Protein AF-A0A5K1DGY2-F1 (afdb_monomer)

InterPro domains:
  IPR013591 Brevis radix (BRX) domain [PF08381] (10-40)
  IPR013591 Brevis radix (BRX) domain [PS51514] (11-40)

Secondary structure (DSSP, 8-state):
----TTSSEEEEEEEEEETTEEEEEEEETTS-EEEEEEE-

Organism: NCBI:txid210225

Mean predicted aligned error: 5.75 Å

Radius of gyration: 12.36 Å; Cα contacts (8 Å, |Δi|>4): 65; chains: 1; bounding box: 16×22×40 Å

Sequence (40 aa):
STPRKNDEVEAQWIEQFESGVYVTLLRLRDGTKVLKKVKF

pLDDT: mean 88.22, std 15.46, range [45.75, 98.06]

Structure (mmCIF, N/CA/C/O backbone):
data_AF-A0A5K1DGY2-F1
#
_entry.id   AF-A0A5K1DGY2-F1
#
loop_
_atom_site.group_PDB
_atom_site.id
_atom_site.type_symbol
_atom_site.label_atom_id
_atom_site.label_alt_id
_atom_site.label_comp_id
_atom_site.label_asym_id
_atom_site.label_entity_id
_atom_site.label_seq_id
_atom_site.pdbx_PDB_ins_code
_atom_site.Cartn_x
_atom_site.Cartn_y
_atom_site.Cartn_z
_atom_site.occupancy
_atom_site.B_iso_or_equiv
_atom_site.auth_seq_id
_atom_site.auth_comp_id
_atom_site.auth_asym_id
_atom_site.auth_atom_id
_atom_site.pdbx_PDB_model_num
ATOM 1 N N . SER A 1 1 ? -0.017 -14.217 -25.346 1.00 45.75 1 SER A N 1
ATOM 2 C CA . SER A 1 1 ? 0.785 -14.430 -24.129 1.00 45.75 1 SER A CA 1
ATOM 3 C C . SER A 1 1 ? 0.280 -13.525 -23.030 1.00 45.75 1 SER A C 1
ATOM 5 O O . SER A 1 1 ? 0.416 -12.317 -23.136 1.00 45.75 1 SER A O 1
ATOM 7 N N . THR A 1 2 ? -0.392 -14.090 -22.035 1.00 49.25 2 THR A N 1
ATOM 8 C CA . THR A 1 2 ? -0.910 -13.372 -20.864 1.00 49.25 2 THR A CA 1
ATOM 9 C C . THR A 1 2 ? 0.269 -12.819 -20.055 1.00 49.25 2 THR A C 1
ATOM 11 O O . THR A 1 2 ? 1.134 -13.613 -19.674 1.00 49.25 2 THR A O 1
ATOM 14 N N . PRO A 1 3 ? 0.367 -11.501 -19.796 1.00 56.31 3 PRO A N 1
ATOM 15 C CA . PRO A 1 3 ? 1.415 -10.994 -18.927 1.00 56.31 3 PRO A CA 1
ATOM 16 C C . PRO A 1 3 ? 1.169 -11.535 -17.516 1.00 56.31 3 PRO A C 1
ATOM 18 O O . PRO A 1 3 ? 0.068 -11.453 -16.965 1.00 56.31 3 PRO A O 1
ATOM 21 N N . ARG A 1 4 ? 2.199 -12.174 -16.962 1.00 57.44 4 ARG A N 1
ATOM 22 C CA . ARG A 1 4 ? 2.210 -12.693 -15.598 1.00 57.44 4 ARG A CA 1
ATOM 23 C C . ARG A 1 4 ? 2.108 -11.498 -14.646 1.00 57.44 4 ARG A C 1
ATOM 25 O O . ARG A 1 4 ? 3.090 -10.798 -14.444 1.00 57.44 4 ARG A O 1
ATOM 32 N N . LYS A 1 5 ? 0.938 -11.304 -14.026 1.00 58.31 5 LYS A N 1
ATOM 33 C CA . LYS A 1 5 ? 0.651 -10.265 -13.008 1.00 58.31 5 LYS A CA 1
ATOM 34 C C . LYS A 1 5 ? 1.623 -10.222 -11.813 1.00 58.31 5 LYS A C 1
ATOM 36 O O . LYS A 1 5 ? 1.539 -9.312 -11.000 1.00 58.31 5 LYS A O 1
ATOM 41 N N . ASN A 1 6 ? 2.525 -11.194 -11.67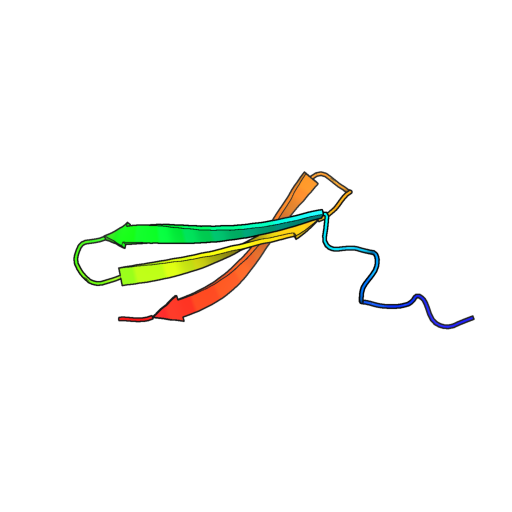8 1.00 57.03 6 ASN A N 1
ATOM 42 C CA . ASN A 1 6 ? 3.469 -11.264 -10.564 1.00 57.03 6 ASN A CA 1
ATOM 43 C C . ASN A 1 6 ? 4.822 -10.593 -10.840 1.00 57.03 6 ASN A C 1
ATOM 45 O O . ASN A 1 6 ? 5.560 -10.371 -9.887 1.00 57.03 6 ASN A O 1
ATOM 49 N N . ASP A 1 7 ? 5.147 -10.242 -12.088 1.00 64.25 7 ASP A N 1
ATOM 50 C CA . ASP A 1 7 ? 6.436 -9.611 -12.415 1.00 64.25 7 ASP A CA 1
ATOM 51 C C . ASP A 1 7 ? 6.415 -8.073 -12.314 1.00 64.25 7 ASP A C 1
ATOM 53 O O . ASP A 1 7 ? 7.444 -7.431 -12.507 1.00 64.25 7 ASP A O 1
ATOM 57 N N . GLU A 1 8 ? 5.268 -7.464 -12.001 1.00 85.25 8 GLU A N 1
ATOM 58 C CA . GLU A 1 8 ? 5.131 -6.002 -11.916 1.00 85.25 8 GLU A CA 1
ATOM 59 C C . GLU A 1 8 ? 5.578 -5.443 -10.562 1.00 85.25 8 GLU A C 1
ATOM 61 O O . GLU A 1 8 ? 6.031 -4.302 -10.490 1.00 85.25 8 GLU A O 1
ATOM 66 N N . VAL A 1 9 ? 5.482 -6.238 -9.491 1.00 90.69 9 VAL A N 1
ATOM 67 C CA . VAL A 1 9 ? 5.821 -5.806 -8.131 1.00 90.69 9 VAL A CA 1
ATOM 68 C C . VAL A 1 9 ? 7.331 -5.870 -7.922 1.00 90.69 9 VAL A C 1
ATOM 70 O O . VAL A 1 9 ? 7.959 -6.914 -8.076 1.00 90.69 9 VAL A O 1
ATOM 73 N N . GLU A 1 10 ? 7.907 -4.739 -7.535 1.00 93.81 10 GLU A N 1
ATOM 74 C CA . GLU A 1 10 ? 9.306 -4.604 -7.141 1.00 93.81 10 GLU A CA 1
ATOM 75 C C . GLU A 1 10 ? 9.488 -4.837 -5.635 1.00 93.81 10 GLU A C 1
ATOM 77 O O . GLU A 1 10 ? 10.374 -5.583 -5.227 1.00 93.81 10 GLU A O 1
ATOM 82 N N . ALA A 1 11 ? 8.642 -4.224 -4.801 1.00 94.62 11 ALA A N 1
ATOM 83 C CA . ALA A 1 11 ? 8.759 -4.303 -3.346 1.00 94.62 11 ALA A CA 1
ATOM 84 C C . ALA A 1 11 ? 7.402 -4.178 -2.640 1.00 94.62 11 ALA A C 1
ATOM 86 O O . ALA A 1 11 ? 6.456 -3.603 -3.178 1.00 94.62 11 ALA A O 1
ATOM 87 N N . GLN A 1 12 ? 7.322 -4.696 -1.410 1.00 96.00 12 GLN A N 1
ATOM 88 C CA . GLN A 1 12 ? 6.168 -4.569 -0.517 1.00 96.00 12 GLN A CA 1
ATOM 89 C C . GLN A 1 12 ? 6.636 -4.164 0.878 1.00 96.00 12 GLN A C 1
ATOM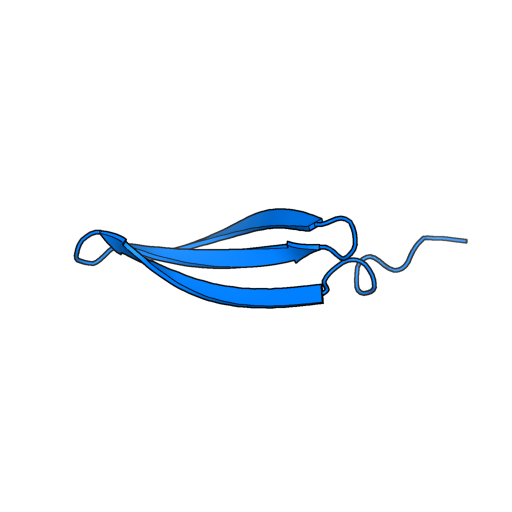 91 O O . GLN A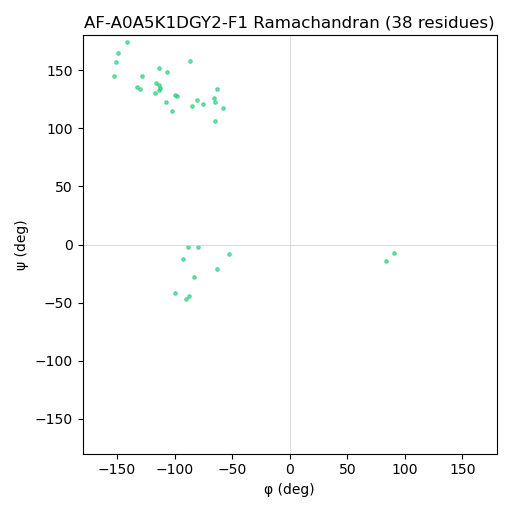 1 12 ? 7.564 -4.772 1.410 1.00 96.00 12 GLN A O 1
ATOM 96 N N . TRP A 1 13 ? 5.952 -3.209 1.503 1.00 97.06 13 TRP A N 1
ATOM 97 C CA . TRP A 1 13 ? 6.223 -2.828 2.889 1.00 97.06 13 TRP A CA 1
ATOM 98 C C . TRP A 1 13 ? 4.959 -2.343 3.611 1.00 97.06 13 TRP A C 1
ATOM 100 O O . TRP A 1 13 ? 3.920 -2.105 2.990 1.00 97.06 13 TRP A O 1
ATOM 110 N N . ILE A 1 14 ? 5.038 -2.271 4.941 1.00 97.25 14 ILE A N 1
ATOM 111 C CA . ILE A 1 14 ? 3.959 -1.819 5.827 1.00 97.25 14 ILE A CA 1
ATOM 112 C C . ILE A 1 14 ? 4.398 -0.510 6.478 1.00 97.25 14 ILE A C 1
ATOM 114 O O . ILE A 1 14 ? 5.508 -0.439 6.998 1.00 97.25 14 ILE A O 1
ATOM 118 N N . GLU A 1 15 ? 3.526 0.495 6.479 1.00 95.81 15 GLU A N 1
ATOM 119 C CA . GLU A 1 15 ? 3.766 1.790 7.129 1.00 95.81 15 GLU A CA 1
ATOM 120 C C . GLU A 1 15 ? 2.599 2.139 8.045 1.00 95.81 15 GLU A C 1
ATOM 122 O O . GLU A 1 15 ? 1.442 1.827 7.751 1.00 95.81 15 GLU A O 1
ATOM 127 N N . GLN A 1 16 ? 2.907 2.795 9.160 1.00 97.12 16 GLN A N 1
ATOM 128 C CA . GLN A 1 16 ? 1.896 3.388 10.019 1.00 97.12 16 GLN A CA 1
ATOM 129 C C . GLN A 1 16 ? 1.548 4.776 9.476 1.00 97.12 16 GLN A C 1
ATOM 131 O O . GLN A 1 16 ? 2.423 5.633 9.382 1.00 97.12 16 GLN A O 1
ATOM 136 N N . PHE A 1 17 ? 0.286 4.983 9.108 1.00 93.62 17 PHE A N 1
ATOM 137 C CA . PHE A 1 17 ? -0.197 6.279 8.621 1.00 93.62 17 PHE A CA 1
ATO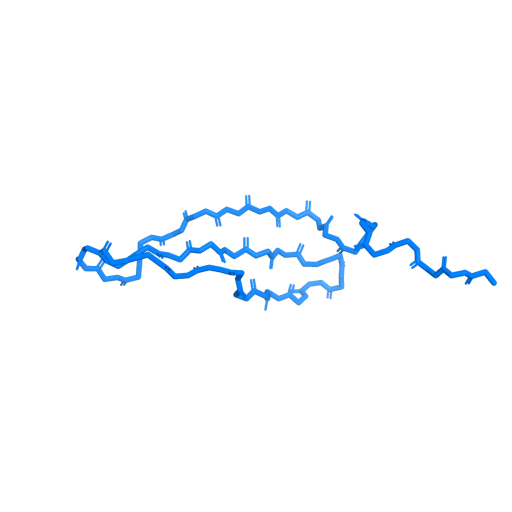M 138 C C . PHE A 1 17 ? -0.645 7.165 9.776 1.00 93.62 17 PHE A C 1
ATOM 140 O O . PHE A 1 17 ? -0.279 8.333 9.841 1.00 93.62 17 PHE A O 1
ATOM 147 N N . GLU A 1 18 ? -1.392 6.581 10.711 1.00 96.69 18 GLU A N 1
ATOM 148 C CA . GLU A 1 18 ? -1.850 7.238 11.931 1.00 96.69 18 GLU A CA 1
ATOM 149 C C . GLU A 1 18 ? -1.804 6.257 13.110 1.00 96.69 18 GLU A C 1
ATOM 151 O O . GLU A 1 18 ? -1.511 5.067 12.953 1.00 96.69 18 GLU A O 1
ATOM 156 N N . SER A 1 19 ? -2.075 6.739 14.325 1.00 96.56 19 SER A N 1
ATOM 157 C CA . SER A 1 19 ? -2.153 5.869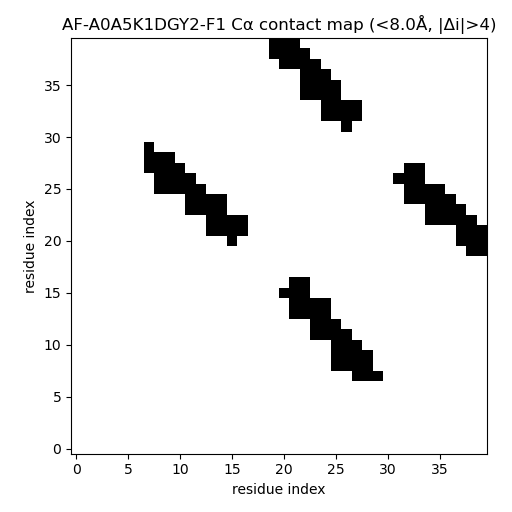 15.503 1.00 96.56 19 SER A CA 1
ATOM 158 C C . SER A 1 19 ? -3.217 4.784 15.298 1.00 96.56 19 SER A C 1
ATOM 160 O O . SER A 1 19 ? -4.388 5.093 15.108 1.00 96.56 19 SER A O 1
ATOM 162 N N . GLY A 1 20 ? -2.802 3.514 15.287 1.00 96.06 20 GLY A N 1
ATOM 163 C CA . GLY A 1 20 ? -3.680 2.369 15.011 1.00 96.06 20 GLY A CA 1
ATOM 164 C C . GLY A 1 20 ? -3.915 2.062 13.527 1.00 96.06 20 GLY A C 1
ATOM 165 O O . GLY A 1 20 ? -4.329 0.955 13.206 1.00 96.06 20 GLY A O 1
ATOM 166 N N . VAL A 1 21 ? -3.580 2.965 12.600 1.00 97.44 21 VAL A N 1
ATOM 167 C CA . VAL A 1 21 ? -3.825 2.754 11.165 1.00 97.44 21 VAL A CA 1
ATOM 168 C C . VAL A 1 21 ? -2.545 2.348 10.444 1.00 97.44 21 VAL A C 1
ATOM 170 O O . VAL A 1 21 ? -1.605 3.132 10.301 1.00 97.44 21 VAL A O 1
ATOM 173 N N . TYR A 1 22 ? -2.542 1.126 9.921 1.00 98.06 22 TYR A N 1
ATOM 174 C CA . TYR A 1 22 ? -1.444 0.550 9.151 1.00 98.06 22 TYR A CA 1
ATOM 175 C C . TYR A 1 22 ? -1.863 0.338 7.704 1.00 98.06 22 TYR A C 1
ATOM 177 O O . TYR A 1 22 ? -2.916 -0.242 7.426 1.00 98.06 22 TYR A O 1
ATOM 185 N N . VAL A 1 23 ? -1.002 0.724 6.768 1.00 97.56 23 VAL A N 1
ATOM 186 C CA . VAL A 1 23 ? -1.191 0.414 5.352 1.00 97.56 23 VAL A CA 1
ATOM 187 C C . VAL A 1 23 ? -0.120 -0.539 4.855 1.00 97.56 23 VAL A C 1
ATOM 189 O O . VAL A 1 23 ? 1.005 -0.558 5.342 1.00 97.56 23 VAL A O 1
ATOM 192 N N . THR A 1 24 ? -0.462 -1.320 3.840 1.00 97.50 24 THR A N 1
ATOM 193 C CA . THR A 1 24 ? 0.500 -2.075 3.039 1.00 97.50 24 THR A CA 1
ATOM 194 C C . THR A 1 24 ? 0.617 -1.420 1.674 1.00 97.50 24 THR A C 1
ATOM 196 O O . THR A 1 24 ? -0.386 -1.311 0.962 1.00 97.50 24 THR A O 1
ATOM 199 N N . LEU A 1 25 ? 1.833 -1.032 1.299 1.00 97.06 25 LEU A N 1
ATOM 200 C CA . LEU A 1 25 ? 2.149 -0.487 -0.015 1.00 97.06 25 LEU A CA 1
ATOM 201 C C . LEU A 1 25 ? 2.922 -1.503 -0.852 1.00 97.06 25 LEU A C 1
ATOM 203 O O . LEU A 1 25 ? 3.703 -2.307 -0.338 1.00 97.06 25 LEU A O 1
ATOM 207 N N . LEU A 1 26 ? 2.699 -1.434 -2.159 1.00 95.88 26 LEU A N 1
ATOM 208 C CA . LEU A 1 26 ? 3.515 -2.076 -3.177 1.00 95.88 26 LEU A CA 1
ATOM 209 C C . LEU A 1 26 ? 4.203 -1.000 -4.006 1.00 95.88 26 LEU A C 1
ATOM 211 O O . LEU A 1 26 ? 3.555 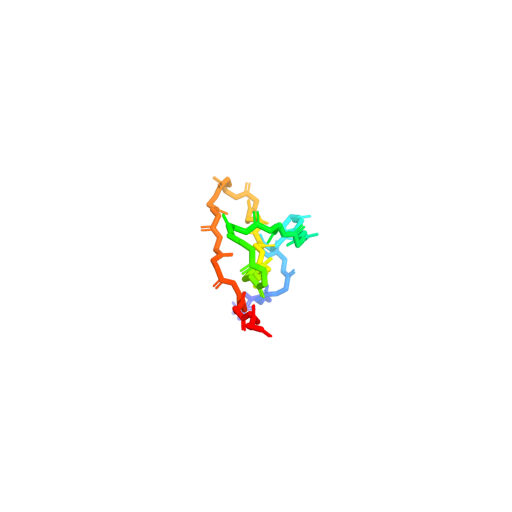-0.034 -4.403 1.00 95.88 26 LEU A O 1
ATOM 215 N N . ARG A 1 27 ? 5.480 -1.190 -4.321 1.00 95.25 27 ARG A N 1
ATOM 216 C CA . ARG A 1 27 ? 6.143 -0.483 -5.419 1.00 95.25 27 ARG A CA 1
ATOM 217 C C . ARG A 1 27 ? 6.152 -1.385 -6.627 1.00 95.25 27 ARG A C 1
ATOM 219 O O . ARG A 1 27 ? 6.584 -2.532 -6.529 1.00 95.25 27 ARG A O 1
ATOM 226 N N . LEU A 1 28 ? 5.672 -0.869 -7.740 1.00 94.62 28 LEU A N 1
ATOM 227 C CA . LEU A 1 28 ? 5.807 -1.499 -9.036 1.00 94.62 28 LEU A CA 1
ATOM 228 C C . LEU A 1 28 ? 7.142 -1.091 -9.670 1.00 94.62 28 LEU A C 1
ATOM 230 O O . LEU A 1 28 ? 7.724 -0.064 -9.314 1.00 94.62 28 LEU A O 1
ATOM 234 N N . ARG A 1 29 ? 7.632 -1.896 -10.614 1.00 92.06 29 ARG A N 1
ATOM 235 C CA . ARG A 1 29 ? 8.916 -1.664 -11.305 1.00 92.06 29 ARG A CA 1
ATOM 236 C C . ARG A 1 29 ? 8.951 -0.374 -12.132 1.00 92.06 29 ARG A C 1
ATOM 238 O O . ARG A 1 29 ? 10.027 0.131 -12.425 1.00 92.06 29 ARG A O 1
ATOM 245 N N . ASP A 1 30 ? 7.791 0.165 -12.500 1.00 91.12 30 ASP A N 1
ATOM 246 C CA . ASP A 1 30 ? 7.652 1.468 -13.165 1.00 91.12 30 ASP A CA 1
ATOM 247 C C . ASP A 1 30 ? 7.746 2.658 -12.183 1.00 91.12 30 ASP A C 1
ATOM 249 O O . ASP A 1 30 ? 7.691 3.815 -12.593 1.00 91.12 30 ASP A O 1
ATOM 253 N N . GLY A 1 31 ? 7.897 2.387 -10.882 1.00 90.81 31 GLY A N 1
ATOM 254 C CA . GLY A 1 31 ? 7.935 3.383 -9.817 1.00 90.81 31 GLY A CA 1
ATOM 255 C C . GLY A 1 31 ? 6.571 3.711 -9.207 1.00 90.81 31 GLY A C 1
ATOM 256 O O . GLY A 1 31 ? 6.532 4.394 -8.179 1.00 90.81 31 GLY A O 1
ATOM 257 N N . THR A 1 32 ? 5.470 3.199 -9.763 1.00 94.88 32 THR A N 1
ATOM 258 C CA . THR A 1 32 ? 4.118 3.391 -9.230 1.00 94.88 32 THR A CA 1
ATOM 259 C C . THR A 1 32 ? 4.001 2.770 -7.840 1.00 94.88 32 THR A C 1
ATOM 261 O O . THR A 1 32 ? 4.410 1.632 -7.607 1.00 94.88 32 THR A O 1
ATOM 264 N N . LYS A 1 33 ? 3.412 3.509 -6.895 1.00 93.81 33 LYS A N 1
ATOM 265 C CA . LYS A 1 33 ? 3.061 2.986 -5.569 1.00 93.81 33 LYS A CA 1
ATOM 266 C C . LYS A 1 33 ? 1.577 2.638 -5.527 1.00 93.81 33 LYS A C 1
ATOM 268 O O . LYS A 1 33 ? 0.739 3.474 -5.847 1.00 93.81 33 LYS A O 1
ATOM 273 N N . VAL A 1 34 ? 1.255 1.423 -5.097 1.00 94.75 34 VAL A N 1
ATOM 274 C CA . VAL A 1 34 ? -0.118 0.914 -5.002 1.00 94.75 34 VAL A CA 1
ATOM 275 C C . VAL A 1 34 ? -0.460 0.613 -3.549 1.00 94.75 34 VAL A C 1
ATOM 277 O O . VAL A 1 34 ? 0.276 -0.097 -2.860 1.00 94.75 34 VAL A O 1
ATOM 280 N N . LEU A 1 35 ? -1.605 1.116 -3.088 1.00 96.69 35 LEU A N 1
ATOM 281 C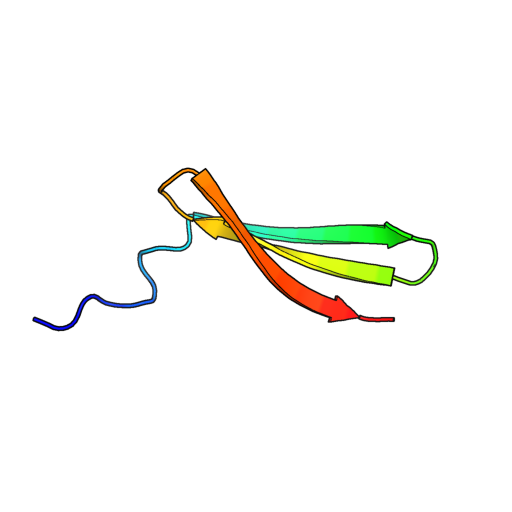 CA . LEU A 1 35 ? -2.183 0.735 -1.803 1.00 96.69 35 LEU A CA 1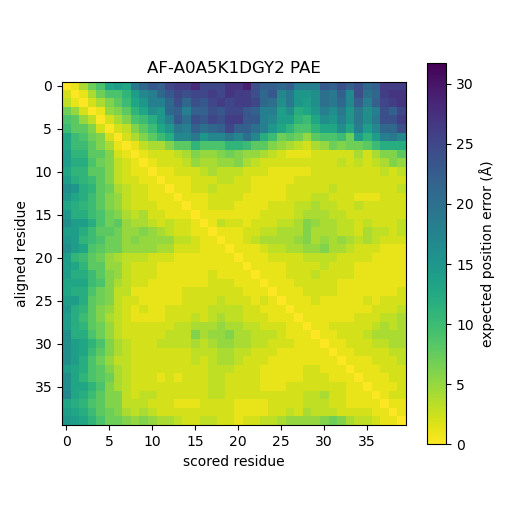
ATOM 282 C C . LEU A 1 35 ? -2.814 -0.657 -1.917 1.00 96.69 35 LEU A C 1
ATOM 284 O O . LEU A 1 35 ? -3.729 -0.869 -2.708 1.00 96.69 35 LEU A O 1
ATOM 288 N N . LYS A 1 36 ? -2.339 -1.603 -1.105 1.00 95.75 36 LYS A N 1
ATOM 289 C CA . LYS A 1 36 ? -2.811 -2.995 -1.122 1.00 95.75 36 LYS A CA 1
ATOM 290 C C . LYS A 1 36 ? -3.812 -3.299 -0.017 1.00 95.75 36 LYS A C 1
ATOM 292 O O . LYS A 1 36 ? -4.759 -4.050 -0.233 1.00 95.75 36 LYS A O 1
ATOM 297 N N . LYS A 1 37 ? -3.564 -2.790 1.190 1.00 97.19 37 LYS A N 1
ATOM 298 C CA . LYS A 1 37 ? -4.372 -3.103 2.372 1.00 97.19 37 LYS A CA 1
ATOM 299 C C . LYS A 1 37 ? -4.326 -1.963 3.372 1.00 97.19 37 LYS A C 1
ATOM 301 O O . LYS A 1 37 ? -3.277 -1.354 3.549 1.00 97.19 37 LYS A O 1
ATOM 306 N N . VAL A 1 38 ? -5.444 -1.758 4.055 1.00 97.12 38 VAL A N 1
ATOM 307 C CA . VAL A 1 38 ? -5.547 -0.931 5.258 1.00 97.12 38 VAL A CA 1
ATOM 308 C C .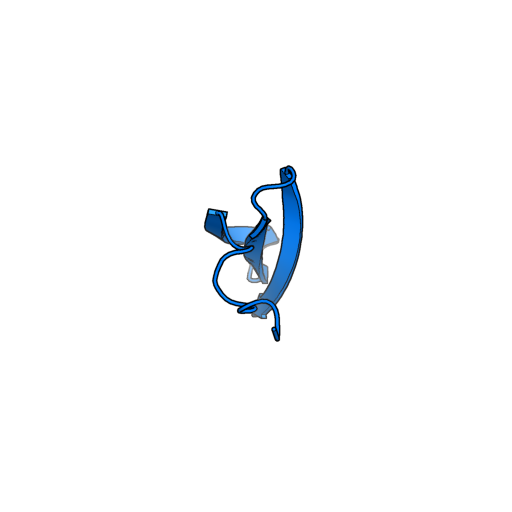 VAL A 1 38 ? -5.953 -1.838 6.416 1.00 97.12 38 VAL A C 1
ATOM 310 O O . VAL A 1 38 ? -6.763 -2.754 6.242 1.00 97.12 38 VAL A O 1
ATOM 313 N N . LYS A 1 39 ? -5.351 -1.621 7.582 1.00 96.81 39 LYS A N 1
ATOM 314 C CA . LYS A 1 39 ? -5.697 -2.262 8.848 1.00 96.81 39 LYS A CA 1
ATOM 315 C C . LYS A 1 39 ? -5.844 -1.170 9.911 1.00 96.81 39 LYS A C 1
ATOM 317 O O . LYS A 1 39 ? -4.987 -0.295 9.984 1.00 96.81 39 LYS A O 1
ATOM 322 N N . PHE A 1 40 ? -6.919 -1.259 10.683 1.00 95.69 40 PHE A N 1
ATOM 323 C CA . PHE A 1 40 ? -7.215 -0.424 11.846 1.00 95.69 40 PHE A CA 1
ATOM 324 C C . PHE A 1 40 ? -6.870 -1.170 13.142 1.00 95.69 40 PHE A C 1
ATOM 326 O O . PHE A 1 40 ? -6.743 -2.423 13.074 1.00 95.69 40 PHE A O 1
#

Nearest PDB structures (foldseek):
  1f2l-assembly1_D  TM=7.129E-01  e=1.576E+00  Homo sapiens
  2x6g-assembly9_K  TM=6.991E-01  e=1.576E+00  Homo sapiens
  4ra8-assembly3_E  TM=7.191E-01  e=1.889E+00  Homo sapiens
  2x6l-assembly1_B  TM=7.005E-01  e=1.889E+00  Homo sapiens
  3fpu-assembly1_B  TM=7.059E-01  e=2.557E+00  Homo sapiens

Foldseek 3Di:
DDPDPPQQFDDWDWDAPDVQKIWIWTQGPVRDIDTDDIGD

Solvent-accessible surface area (backbone atoms only — not comparable to full-atom values): 2546 Å² total; per-residue (Å²): 134,82,80,66,84,73,75,48,62,68,46,76,50,75,47,74,81,49,96,68,31,37,36,32,40,32,32,30,74,89,68,52,75,42,85,75,47,79,44,112